Protein AF-A0A395XH27-F1 (afdb_monomer)

Structure (mmCIF, N/CA/C/O backbone):
data_AF-A0A395XH27-F1
#
_entry.id   AF-A0A395XH27-F1
#
loop_
_atom_site.group_PDB
_atom_site.id
_atom_site.type_symbol
_atom_site.label_atom_id
_atom_site.label_alt_id
_atom_site.label_comp_id
_atom_site.label_asym_id
_atom_site.label_entity_id
_atom_site.label_seq_id
_atom_site.pdbx_PDB_ins_code
_atom_site.Cartn_x
_atom_site.Cartn_y
_atom_site.Cartn_z
_atom_site.occupancy
_atom_site.B_iso_or_equiv
_atom_site.auth_seq_id
_atom_site.auth_comp_id
_atom_site.auth_asym_id
_atom_site.auth_atom_id
_atom_site.pdbx_PDB_model_num
ATOM 1 N N . MET A 1 1 ? -2.970 4.011 -25.122 1.00 50.22 1 MET A N 1
ATOM 2 C CA . MET A 1 1 ? -2.461 4.669 -23.904 1.00 50.22 1 MET A CA 1
ATOM 3 C C . MET A 1 1 ? -3.231 4.079 -22.743 1.00 50.22 1 MET A C 1
ATOM 5 O O . MET A 1 1 ? -4.452 4.080 -22.813 1.00 50.22 1 MET A O 1
ATOM 9 N N . VAL A 1 2 ? -2.542 3.487 -21.771 1.00 58.25 2 VAL A N 1
ATOM 10 C CA . VAL A 1 2 ? -3.150 3.131 -20.482 1.00 58.25 2 VAL A CA 1
ATOM 11 C C . VAL A 1 2 ? -3.166 4.425 -19.670 1.00 58.25 2 VAL A C 1
ATOM 13 O O . VAL A 1 2 ? -2.179 5.154 -19.714 1.00 58.25 2 VAL A O 1
ATOM 16 N N . ALA A 1 3 ? -4.300 4.769 -19.065 1.00 72.94 3 ALA A N 1
ATOM 17 C CA . ALA A 1 3 ? -4.373 5.927 -18.180 1.00 72.94 3 ALA A CA 1
ATOM 18 C C . ALA A 1 3 ? -3.624 5.613 -16.880 1.00 72.94 3 ALA A C 1
ATOM 20 O O . ALA A 1 3 ? -3.681 4.474 -16.412 1.00 72.94 3 ALA A O 1
ATOM 21 N N . ASP A 1 4 ? -2.938 6.605 -16.317 1.00 83.75 4 ASP A N 1
ATOM 22 C CA . ASP A 1 4 ? -2.309 6.458 -15.006 1.00 83.75 4 ASP A CA 1
ATOM 23 C C . ASP A 1 4 ? -3.388 6.207 -13.936 1.00 83.75 4 ASP A C 1
ATOM 25 O O . ASP A 1 4 ? -4.461 6.828 -14.000 1.00 83.75 4 ASP A O 1
ATOM 29 N N . PRO A 1 5 ? -3.147 5.293 -12.975 1.00 87.56 5 PRO A N 1
ATOM 30 C CA . PRO A 1 5 ? -4.109 5.020 -11.919 1.00 87.56 5 PRO A CA 1
ATOM 31 C C . PRO A 1 5 ? -4.371 6.292 -11.110 1.00 87.56 5 PRO A C 1
ATOM 33 O O . PRO A 1 5 ? -3.450 7.035 -10.793 1.00 87.56 5 PRO A O 1
ATOM 36 N N . GLN A 1 6 ? -5.632 6.540 -10.773 1.00 92.56 6 GLN A N 1
ATOM 37 C CA . GLN A 1 6 ? -6.010 7.587 -9.827 1.00 92.56 6 GLN A CA 1
ATOM 38 C C . GLN A 1 6 ? -6.038 6.989 -8.427 1.00 92.56 6 GLN A C 1
ATOM 40 O O . GLN A 1 6 ? -6.725 5.986 -8.206 1.00 92.56 6 GLN A O 1
ATOM 45 N N . ILE A 1 7 ? -5.308 7.597 -7.500 1.00 94.75 7 ILE A N 1
ATOM 46 C CA . ILE A 1 7 ? -5.214 7.154 -6.113 1.00 94.75 7 ILE A CA 1
ATOM 47 C C . ILE A 1 7 ? -5.902 8.198 -5.242 1.00 94.75 7 ILE A C 1
ATOM 49 O O . ILE A 1 7 ? -5.787 9.401 -5.447 1.00 94.75 7 ILE A O 1
ATOM 53 N N . THR A 1 8 ? -6.714 7.743 -4.300 1.00 95.62 8 THR A N 1
ATOM 54 C CA . THR A 1 8 ? -7.379 8.621 -3.340 1.00 95.62 8 THR A CA 1
ATOM 55 C C . THR A 1 8 ? -7.384 7.931 -1.995 1.00 95.62 8 THR A C 1
ATOM 57 O O . THR A 1 8 ? -7.711 6.747 -1.904 1.00 95.62 8 THR A O 1
ATOM 60 N N . VAL A 1 9 ? -7.028 8.673 -0.957 1.00 95.94 9 VAL A N 1
ATOM 61 C CA . VAL A 1 9 ? -7.063 8.209 0.423 1.00 95.94 9 VAL A CA 1
ATOM 62 C C . VAL A 1 9 ? -7.968 9.161 1.185 1.00 95.94 9 VAL A C 1
ATOM 64 O O . VAL A 1 9 ? -7.724 10.364 1.219 1.00 95.94 9 VAL A O 1
ATOM 67 N N . GLU A 1 10 ? -9.061 8.634 1.724 1.00 96.56 10 GLU A N 1
ATOM 68 C CA . GLU A 1 10 ? -10.080 9.434 2.400 1.00 96.56 10 GLU A CA 1
ATOM 69 C C . GLU A 1 10 ? -10.218 8.985 3.849 1.00 96.56 10 GLU A C 1
ATOM 71 O O . GLU A 1 10 ? -10.317 7.792 4.141 1.00 96.56 10 GLU A O 1
ATOM 76 N N . HIS A 1 11 ? -10.277 9.947 4.763 1.00 95.31 11 HIS A N 1
ATOM 77 C CA . HIS A 1 11 ? -10.663 9.686 6.140 1.00 95.31 11 HIS A CA 1
ATOM 78 C C . HIS A 1 11 ? -12.143 9.264 6.215 1.00 95.31 11 HIS A C 1
ATOM 80 O O . HIS A 1 11 ? -13.008 9.831 5.545 1.00 95.31 11 HIS A O 1
ATOM 86 N N . THR A 1 12 ? -12.438 8.268 7.047 1.00 93.31 12 THR A N 1
ATOM 87 C CA . THR A 1 12 ? -13.786 7.749 7.318 1.00 93.31 12 THR A CA 1
ATOM 88 C C . THR A 1 12 ? -14.014 7.639 8.824 1.00 93.31 12 THR A C 1
ATOM 90 O O . THR A 1 12 ? -13.058 7.655 9.587 1.00 93.31 12 THR A O 1
ATOM 93 N N . GLU A 1 13 ? -15.266 7.481 9.262 1.00 89.44 13 GLU A N 1
ATOM 94 C CA . GLU A 1 13 ? -15.614 7.381 10.693 1.00 89.44 13 GLU A CA 1
ATOM 95 C C . GLU A 1 13 ? -14.864 6.255 11.433 1.00 89.44 13 GLU A C 1
ATOM 97 O O . GLU A 1 13 ? -14.490 6.423 12.591 1.00 89.44 13 GLU A O 1
ATOM 102 N N . ASP A 1 14 ? -14.591 5.140 10.748 1.00 87.94 14 ASP A N 1
ATOM 103 C CA . ASP A 1 14 ? -13.988 3.935 11.334 1.00 87.94 14 ASP A CA 1
ATOM 104 C C . ASP A 1 14 ? -12.525 3.695 10.895 1.00 87.94 14 ASP A C 1
ATOM 106 O O . ASP A 1 14 ? -11.933 2.655 11.214 1.00 87.94 14 ASP A O 1
ATOM 110 N N . GLY A 1 15 ? -11.924 4.619 10.138 1.00 94.38 15 GLY A N 1
ATOM 111 C CA . GLY A 1 15 ? -10.587 4.431 9.572 1.00 94.38 15 GLY A CA 1
ATOM 112 C C . GLY A 1 15 ? -10.349 5.208 8.283 1.00 94.38 15 GLY A C 1
ATOM 113 O O . GLY A 1 15 ? -10.673 6.387 8.180 1.00 94.38 15 GLY A O 1
ATOM 114 N N . VAL A 1 16 ? -9.798 4.541 7.272 1.00 96.50 16 VAL A N 1
ATOM 115 C CA . VAL A 1 16 ? -9.371 5.153 6.009 1.00 96.50 16 VAL A CA 1
ATOM 116 C C . VAL A 1 16 ? -9.878 4.343 4.818 1.00 96.50 16 VAL A C 1
ATOM 118 O O . VAL A 1 16 ? -9.808 3.116 4.812 1.00 96.50 16 VAL A O 1
ATOM 121 N N . LEU A 1 17 ? -10.348 5.018 3.773 1.00 96.19 17 LEU A N 1
ATOM 122 C CA . LEU A 1 17 ? -10.713 4.409 2.500 1.00 96.19 17 LEU A CA 1
ATOM 123 C C . LEU A 1 17 ? -9.622 4.673 1.461 1.00 96.19 17 LEU A C 1
ATOM 125 O O . LEU A 1 17 ? -9.497 5.787 0.959 1.00 96.19 17 LEU A O 1
ATOM 129 N N . LEU A 1 18 ? -8.870 3.634 1.095 1.00 95.12 18 LEU A N 1
ATOM 130 C CA . LEU A 1 18 ? -7.968 3.684 -0.057 1.00 95.12 18 LEU A CA 1
ATOM 131 C C . LEU A 1 18 ? -8.747 3.311 -1.318 1.00 95.12 18 LEU A C 1
ATOM 133 O O . LEU A 1 18 ? -9.288 2.210 -1.418 1.00 95.12 18 LEU A O 1
ATOM 137 N N . THR A 1 19 ? -8.776 4.205 -2.296 1.00 94.69 19 THR A N 1
ATOM 138 C CA . THR A 1 19 ? -9.366 3.968 -3.610 1.00 94.69 19 THR A CA 1
ATOM 139 C C . THR A 1 19 ? -8.295 4.055 -4.691 1.00 94.69 19 THR A C 1
ATOM 141 O O . THR A 1 19 ? -7.575 5.042 -4.775 1.00 94.69 19 THR A O 1
ATOM 144 N N . ILE A 1 20 ? -8.226 3.034 -5.545 1.00 91.31 20 ILE A N 1
ATOM 145 C CA . ILE A 1 20 ? -7.363 2.990 -6.729 1.00 91.31 20 ILE A CA 1
ATOM 146 C C . ILE A 1 20 ? -8.272 2.794 -7.942 1.00 91.31 20 ILE A C 1
ATOM 148 O O . ILE A 1 20 ? -9.055 1.843 -7.987 1.00 91.31 20 ILE A O 1
ATOM 152 N N . THR A 1 21 ? -8.198 3.703 -8.912 1.00 90.12 21 THR A N 1
ATOM 153 C CA . THR A 1 21 ? -9.011 3.660 -10.133 1.00 90.12 21 THR A CA 1
ATOM 154 C C . THR A 1 21 ? -8.115 3.601 -11.361 1.00 90.12 21 THR A C 1
ATOM 156 O O . THR A 1 21 ? -7.454 4.582 -11.687 1.00 90.12 21 THR A O 1
ATOM 159 N N . ASP A 1 22 ? -8.119 2.465 -12.055 1.00 84.69 22 ASP A N 1
ATOM 160 C CA . ASP A 1 22 ? -7.430 2.266 -13.333 1.00 84.69 22 ASP A CA 1
ATOM 161 C C . ASP A 1 22 ? -8.434 1.892 -14.451 1.00 84.69 22 ASP A C 1
ATOM 163 O O . A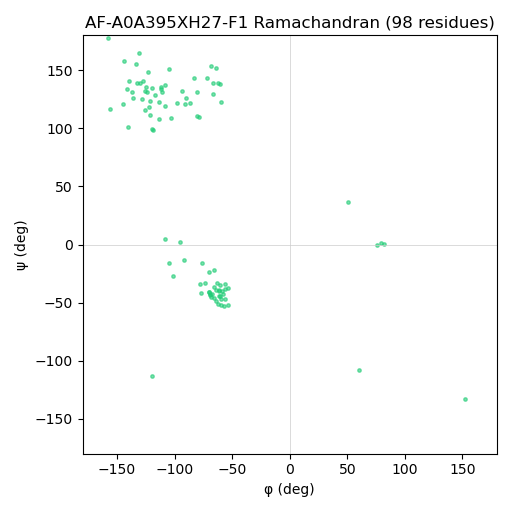SP A 1 22 ? -9.294 2.695 -14.815 1.00 84.69 22 ASP A O 1
ATOM 167 N N . ALA A 1 23 ? -8.375 0.669 -14.986 1.00 83.19 23 ALA A N 1
ATOM 168 C CA . ALA A 1 23 ? -9.445 0.036 -15.745 1.00 83.19 23 ALA A CA 1
ATOM 169 C C . ALA A 1 23 ? -10.652 -0.353 -14.865 1.00 83.19 23 ALA A C 1
ATOM 171 O O . ALA A 1 23 ? -11.765 -0.481 -15.380 1.00 83.19 23 ALA A O 1
ATOM 172 N N . ALA A 1 24 ? -10.450 -0.546 -13.559 1.00 86.19 24 ALA A N 1
ATOM 173 C CA . ALA A 1 24 ? -11.496 -0.805 -12.581 1.00 86.19 24 ALA A CA 1
ATOM 174 C C . ALA A 1 24 ? -11.306 0.067 -11.332 1.00 86.19 24 ALA A C 1
ATOM 176 O O . ALA A 1 24 ? -10.205 0.505 -11.011 1.00 86.19 24 ALA A O 1
ATOM 177 N N . LYS A 1 25 ? -12.404 0.313 -10.611 1.00 90.94 25 LYS A N 1
ATOM 178 C CA . LYS A 1 25 ? -12.360 0.963 -9.300 1.00 90.94 25 LYS A CA 1
ATOM 179 C C . LYS A 1 25 ? -12.241 -0.103 -8.217 1.00 90.94 25 LYS A C 1
ATOM 181 O O . LYS A 1 25 ? -13.136 -0.937 -8.076 1.00 90.94 25 LYS A O 1
ATOM 186 N N . LEU A 1 26 ? -11.175 -0.029 -7.432 1.00 89.94 26 LEU A N 1
ATOM 187 C CA . LEU A 1 26 ? -11.001 -0.784 -6.200 1.00 89.94 26 LEU A CA 1
ATOM 188 C C . LEU A 1 26 ? -11.064 0.177 -5.014 1.00 89.94 26 LEU A C 1
ATOM 190 O O . LEU A 1 26 ? -10.366 1.184 -5.010 1.00 89.94 26 LEU A O 1
ATOM 194 N N . SER A 1 27 ? -11.858 -0.160 -4.000 1.00 92.88 27 SER A N 1
ATOM 195 C CA . SER A 1 27 ? -11.938 0.595 -2.748 1.00 92.88 27 SER A CA 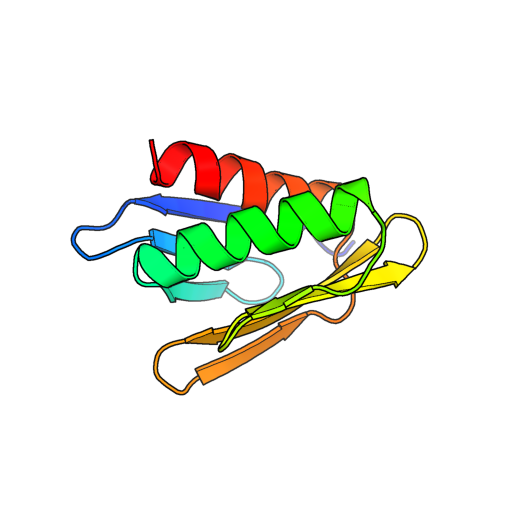1
ATOM 196 C C . SER A 1 27 ? -11.743 -0.353 -1.563 1.00 92.88 27 SER A C 1
ATOM 198 O O . SER A 1 27 ? -12.446 -1.358 -1.449 1.00 92.88 27 SER A O 1
ATOM 200 N N . LEU A 1 28 ? -10.774 -0.042 -0.705 1.00 93.19 28 LEU A N 1
ATOM 201 C CA . LEU A 1 28 ? -10.327 -0.847 0.429 1.00 93.19 28 LEU A CA 1
ATOM 202 C C . LEU A 1 28 ? -10.523 -0.049 1.732 1.00 93.19 28 LEU A C 1
ATOM 204 O O . LEU A 1 28 ? -9.706 0.823 2.034 1.00 93.19 28 LEU A O 1
ATOM 208 N N . PRO A 1 29 ? -11.602 -0.308 2.496 1.00 94.38 29 PRO A N 1
ATOM 209 C CA . PRO A 1 29 ? -11.831 0.338 3.786 1.00 94.38 29 PRO A CA 1
ATOM 210 C C . PRO A 1 29 ? -10.967 -0.316 4.869 1.00 94.38 29 PRO A C 1
ATOM 212 O O . PRO A 1 29 ? -11.210 -1.459 5.254 1.00 94.38 29 PRO A O 1
ATOM 215 N N . MET A 1 30 ? -9.962 0.399 5.358 1.00 94.75 30 MET A N 1
ATOM 216 C CA . MET A 1 30 ? -8.976 -0.080 6.323 1.00 94.75 30 MET A CA 1
ATOM 217 C C . MET A 1 30 ? -9.193 0.571 7.696 1.00 94.75 30 MET A C 1
ATOM 219 O O . MET A 1 30 ? -9.384 1.783 7.764 1.00 94.75 30 MET A O 1
ATOM 223 N N . PRO A 1 31 ? -9.108 -0.183 8.805 1.00 94.81 31 PRO A N 1
ATOM 224 C CA . PRO A 1 31 ? -9.107 0.410 10.140 1.00 94.81 31 PRO A CA 1
ATOM 225 C C . PRO A 1 31 ? -7.815 1.213 10.389 1.00 94.81 31 PRO A C 1
ATOM 227 O O . PRO A 1 31 ? -6.768 0.904 9.815 1.00 94.81 31 PRO A O 1
ATOM 230 N N . TYR A 1 32 ? -7.852 2.216 11.276 1.00 95.25 32 TYR A N 1
ATOM 231 C CA . TYR A 1 32 ? -6.707 3.117 11.520 1.00 95.25 32 TYR A CA 1
ATOM 232 C C . TYR A 1 32 ? -5.397 2.406 11.862 1.00 95.25 32 TYR A C 1
ATOM 234 O O . TYR A 1 32 ? -4.329 2.841 11.439 1.00 95.25 32 TYR A O 1
ATOM 242 N N . ASN A 1 33 ? -5.459 1.317 12.630 1.00 94.94 33 ASN A N 1
ATOM 243 C CA . ASN A 1 33 ? -4.273 0.548 13.005 1.00 94.94 33 ASN A CA 1
ATOM 244 C C . ASN A 1 33 ? -3.596 -0.088 11.780 1.00 94.94 33 ASN A C 1
ATOM 246 O O . ASN A 1 33 ? -2.369 -0.111 11.687 1.00 94.94 33 ASN A O 1
ATOM 250 N N . MET A 1 34 ? -4.392 -0.580 10.828 1.00 96.06 34 MET A N 1
ATOM 251 C CA . MET A 1 34 ? -3.895 -1.093 9.557 1.00 96.06 34 MET A CA 1
ATOM 252 C C . MET A 1 34 ? -3.350 0.035 8.683 1.00 96.06 34 MET A C 1
ATOM 254 O O . MET A 1 34 ? -2.291 -0.145 8.094 1.00 96.06 34 MET A O 1
ATOM 258 N N . ALA A 1 35 ? -4.032 1.181 8.619 1.00 96.56 35 ALA A N 1
ATOM 259 C CA . ALA A 1 35 ? -3.567 2.341 7.859 1.00 96.56 35 ALA A CA 1
ATOM 260 C C . ALA A 1 35 ? -2.204 2.855 8.365 1.00 96.56 35 ALA A C 1
ATOM 262 O O . ALA A 1 35 ? -1.300 3.052 7.558 1.00 96.56 35 ALA A O 1
ATOM 263 N N . HIS A 1 36 ? -2.010 2.953 9.686 1.00 97.00 36 HIS A N 1
ATOM 264 C CA . HIS A 1 36 ? -0.706 3.267 10.289 1.00 97.00 36 HIS A CA 1
ATOM 265 C C . HIS A 1 36 ? 0.360 2.228 9.927 1.00 97.00 36 HIS A C 1
ATOM 267 O O . HIS A 1 36 ? 1.453 2.580 9.495 1.00 97.00 36 HIS A O 1
ATOM 273 N N . THR A 1 37 ? 0.028 0.938 10.053 1.00 97.75 37 THR A N 1
ATOM 274 C CA . THR A 1 37 ? 0.962 -0.151 9.720 1.00 97.75 37 THR A CA 1
ATOM 275 C C . THR A 1 37 ? 1.364 -0.103 8.244 1.00 97.75 37 THR A C 1
ATOM 277 O O . THR A 1 37 ? 2.518 -0.353 7.904 1.00 97.75 37 THR A O 1
ATOM 280 N N . LEU A 1 38 ? 0.418 0.218 7.357 1.00 97.69 38 LEU A N 1
ATOM 281 C CA . LEU A 1 38 ? 0.674 0.386 5.933 1.00 97.69 38 LEU A CA 1
ATOM 282 C C . LEU A 1 38 ? 1.616 1.560 5.668 1.00 97.69 38 LEU A C 1
ATOM 284 O O . LEU A 1 38 ? 2.603 1.375 4.957 1.00 97.69 38 LEU A O 1
ATOM 288 N N . LEU A 1 39 ? 1.344 2.724 6.259 1.00 98.00 39 LEU A N 1
ATOM 289 C CA . LEU A 1 39 ? 2.190 3.905 6.121 1.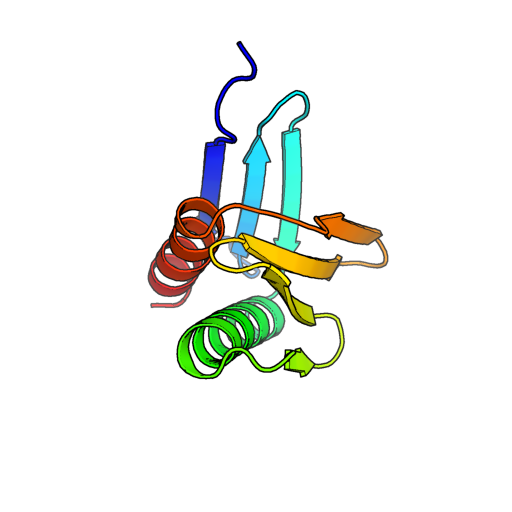00 98.00 39 LEU A CA 1
ATOM 290 C C . LEU A 1 39 ? 3.627 3.608 6.569 1.00 98.00 39 LEU A C 1
ATOM 292 O O . LEU A 1 39 ? 4.554 3.758 5.778 1.00 98.00 39 LEU A O 1
ATOM 296 N N . GLU A 1 40 ? 3.814 3.080 7.782 1.00 98.00 40 GLU A N 1
ATOM 297 C CA . GLU A 1 40 ? 5.138 2.733 8.319 1.00 98.00 40 GLU A CA 1
ATOM 298 C C . GLU A 1 40 ? 5.886 1.717 7.436 1.00 98.00 40 GLU A C 1
ATOM 300 O O . GLU A 1 40 ? 7.100 1.830 7.219 1.00 98.00 40 GLU A O 1
ATOM 305 N N . ALA A 1 41 ? 5.167 0.722 6.904 1.00 98.31 41 ALA A N 1
ATOM 306 C CA . ALA A 1 41 ? 5.729 -0.298 6.025 1.00 98.31 41 ALA A CA 1
ATOM 307 C C . ALA A 1 41 ? 6.173 0.281 4.674 1.00 98.31 41 ALA A C 1
ATOM 309 O O . ALA A 1 41 ? 7.260 -0.064 4.198 1.00 98.31 41 ALA A O 1
ATOM 310 N N . ILE A 1 42 ? 5.375 1.167 4.067 1.00 97.81 42 ILE A N 1
ATOM 311 C CA . ILE A 1 42 ? 5.752 1.885 2.842 1.00 97.81 42 ILE A CA 1
ATOM 312 C C . ILE A 1 42 ? 7.009 2.711 3.099 1.00 97.81 42 ILE A C 1
ATOM 314 O O . ILE A 1 42 ? 8.014 2.534 2.407 1.00 97.81 42 ILE A O 1
ATOM 318 N N . ASP A 1 43 ? 6.986 3.527 4.147 1.00 97.56 43 ASP A N 1
ATOM 319 C CA . ASP A 1 43 ? 8.069 4.434 4.502 1.00 97.56 43 ASP A CA 1
ATOM 320 C C . ASP A 1 43 ? 9.399 3.704 4.695 1.00 97.56 43 ASP A C 1
ATOM 322 O O . ASP A 1 43 ? 10.449 4.082 4.162 1.00 97.56 43 ASP A O 1
ATOM 326 N N . THR A 1 44 ? 9.352 2.602 5.440 1.00 98.00 44 THR A N 1
ATOM 327 C CA . THR A 1 44 ? 10.532 1.792 5.737 1.00 98.00 44 THR A CA 1
ATOM 328 C C . THR A 1 44 ? 11.022 1.076 4.482 1.00 98.00 44 THR A C 1
ATOM 330 O O . THR A 1 44 ? 12.227 1.082 4.206 1.00 98.00 44 THR A O 1
ATOM 333 N N . CYS A 1 45 ? 10.114 0.506 3.680 1.00 97.88 45 CYS A N 1
ATOM 334 C CA . CYS A 1 45 ? 10.459 -0.160 2.426 1.00 97.88 45 CYS A CA 1
ATOM 335 C C . CYS A 1 45 ? 11.105 0.808 1.428 1.00 97.88 45 CYS A C 1
ATOM 337 O O . CYS A 1 45 ? 12.060 0.438 0.745 1.00 97.88 45 CYS A O 1
ATOM 339 N N . MET A 1 46 ? 10.620 2.044 1.333 1.00 95.75 46 MET A N 1
ATOM 340 C CA . MET A 1 46 ? 11.176 3.052 0.430 1.00 95.75 46 MET A CA 1
ATOM 341 C C . MET A 1 46 ? 12.561 3.527 0.874 1.00 95.75 46 MET A C 1
ATOM 343 O O . MET A 1 46 ? 13.464 3.654 0.045 1.00 95.75 46 MET A O 1
ATOM 347 N N . LYS A 1 47 ? 12.761 3.732 2.183 1.00 96.12 47 LYS A N 1
ATOM 348 C CA . LYS A 1 47 ? 14.041 4.188 2.753 1.00 96.12 47 LYS A CA 1
ATOM 349 C C . LYS A 1 47 ? 15.132 3.117 2.680 1.00 96.12 47 LYS A C 1
ATOM 351 O O . LYS A 1 47 ? 16.285 3.430 2.391 1.00 96.12 47 LYS A O 1
ATOM 356 N N . THR A 1 48 ? 14.783 1.861 2.950 1.00 96.31 48 THR A N 1
ATOM 357 C CA . THR A 1 48 ? 15.757 0.760 3.095 1.00 96.31 48 THR A CA 1
ATOM 358 C C . THR A 1 48 ? 15.851 -0.135 1.859 1.00 96.31 48 THR A C 1
ATOM 360 O O . THR A 1 48 ? 16.889 -0.742 1.601 1.00 96.31 48 THR A O 1
ATOM 363 N N . GLY A 1 49 ? 14.777 -0.224 1.073 1.00 95.25 49 GLY A N 1
ATOM 364 C CA . GLY A 1 49 ? 14.608 -1.221 0.018 1.00 95.25 49 GLY A CA 1
A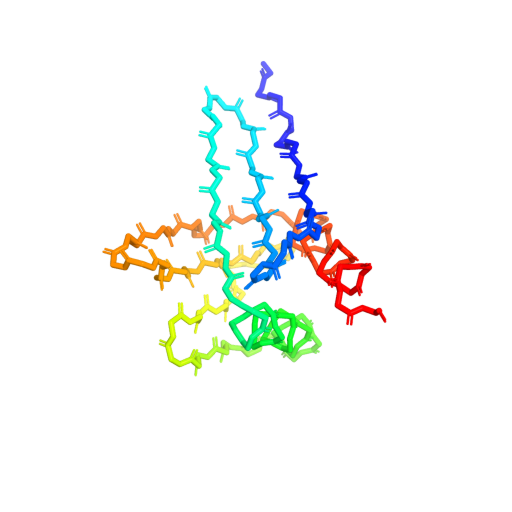TOM 365 C C . GLY A 1 49 ? 14.260 -2.625 0.527 1.00 95.25 49 GLY A C 1
ATOM 366 O O . GLY A 1 49 ? 14.095 -3.525 -0.299 1.00 95.25 49 GLY A O 1
ATOM 367 N N . GLU A 1 50 ? 14.157 -2.830 1.842 1.00 96.88 50 GLU A N 1
ATOM 368 C CA . GLU A 1 50 ? 13.834 -4.121 2.448 1.00 96.88 50 GLU A CA 1
ATOM 369 C C . GLU A 1 50 ? 12.323 -4.370 2.462 1.00 96.88 50 GLU A C 1
ATOM 371 O O . GLU A 1 50 ? 11.531 -3.456 2.695 1.00 96.88 50 GLU A O 1
ATOM 376 N N . ARG A 1 51 ? 11.918 -5.628 2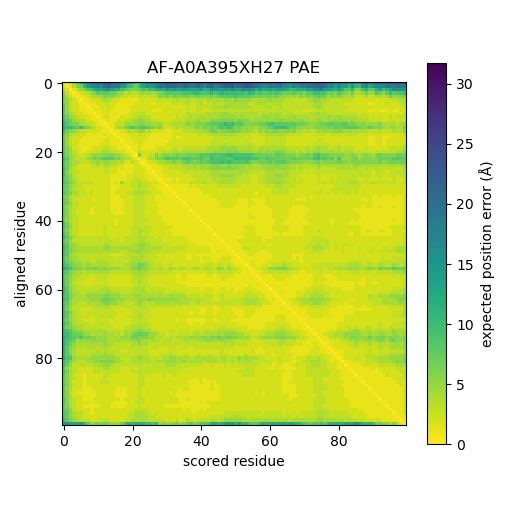.252 1.00 98.00 51 ARG A N 1
ATOM 377 C CA . ARG A 1 51 ? 10.513 -6.044 2.337 1.00 98.00 51 ARG A CA 1
ATOM 378 C C . ARG A 1 51 ? 10.005 -5.920 3.772 1.00 98.00 51 ARG A C 1
ATOM 380 O O . ARG A 1 51 ? 10.619 -6.463 4.685 1.00 98.00 51 ARG A O 1
ATOM 387 N N . GLN A 1 52 ? 8.862 -5.270 3.933 1.00 98.38 52 GLN A N 1
ATOM 388 C CA . GLN A 1 52 ? 8.179 -5.079 5.206 1.00 98.38 52 GLN A CA 1
ATOM 389 C C . GLN A 1 52 ? 6.922 -5.939 5.232 1.00 98.38 52 GLN A C 1
ATOM 391 O O . GLN A 1 52 ? 6.033 -5.752 4.409 1.00 98.38 52 GLN A O 1
ATOM 396 N N . THR A 1 53 ? 6.831 -6.870 6.178 1.00 97.69 53 THR A N 1
ATOM 397 C CA . THR A 1 53 ? 5.657 -7.735 6.345 1.00 97.69 53 THR A CA 1
ATOM 398 C C . THR A 1 53 ? 5.154 -7.621 7.778 1.00 97.69 53 THR A C 1
ATOM 400 O O . THR A 1 53 ? 5.846 -8.017 8.716 1.00 97.69 53 THR A O 1
ATOM 403 N N . ALA A 1 54 ? 3.942 -7.098 7.949 1.00 95.69 54 ALA A N 1
ATOM 404 C CA . ALA A 1 54 ? 3.325 -6.861 9.246 1.00 95.69 54 ALA A CA 1
ATOM 405 C C . ALA A 1 54 ? 1.831 -7.217 9.20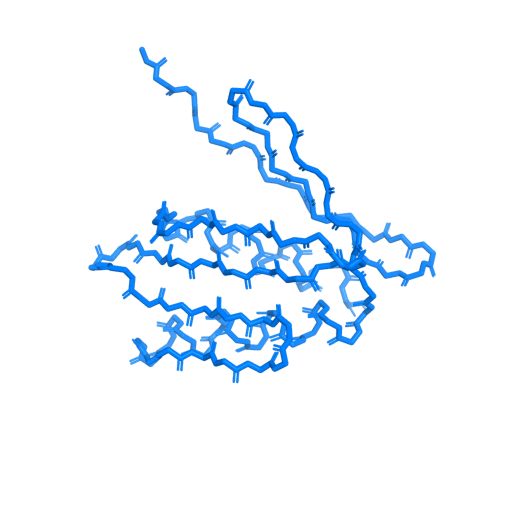3 1.00 95.69 54 ALA A C 1
ATOM 407 O O . ALA A 1 54 ? 0.989 -6.464 8.716 1.00 95.69 54 ALA A O 1
ATOM 408 N N . GLY A 1 55 ? 1.491 -8.397 9.730 1.00 93.19 55 GLY A N 1
ATOM 409 C CA . GLY A 1 55 ? 0.109 -8.871 9.802 1.00 93.19 55 GLY A CA 1
ATOM 410 C C . GLY A 1 55 ? -0.539 -9.005 8.422 1.00 93.19 55 GLY A C 1
ATOM 411 O O . GLY A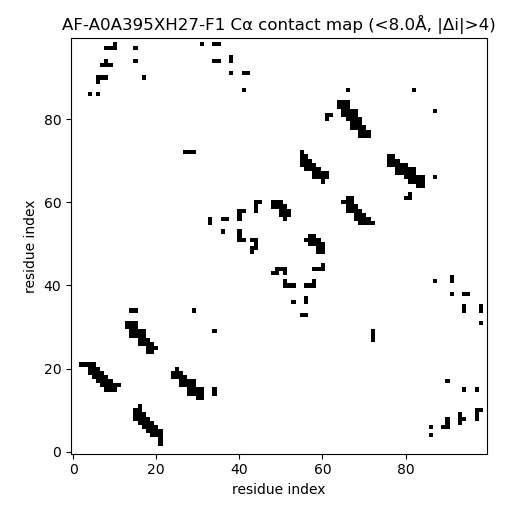 1 55 ? -0.236 -9.933 7.679 1.00 93.19 55 GLY A O 1
ATOM 412 N N . GLN A 1 56 ? -1.461 -8.095 8.113 1.00 95.44 56 GLN A N 1
ATOM 413 C CA . GLN A 1 56 ? -2.230 -8.057 6.864 1.00 95.44 56 GLN A CA 1
ATOM 414 C C . GLN A 1 56 ? -1.620 -7.134 5.796 1.00 95.44 56 GLN A C 1
ATOM 416 O O . GLN A 1 56 ? -2.211 -6.975 4.7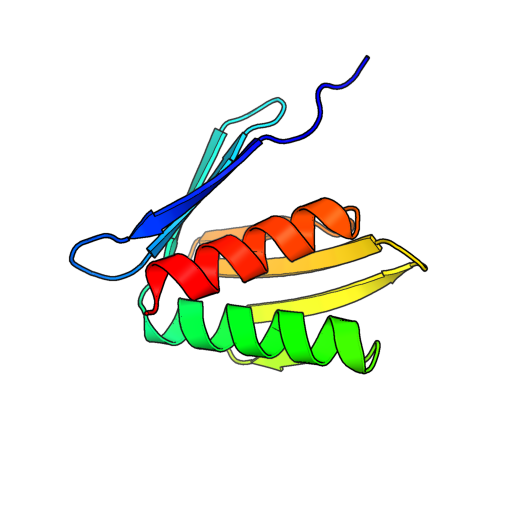28 1.00 95.44 56 GLN A O 1
ATOM 421 N N . VAL A 1 57 ? -0.474 -6.520 6.096 1.00 97.50 57 VAL A N 1
ATOM 422 C CA . VAL A 1 57 ? 0.273 -5.620 5.217 1.00 97.50 57 VAL A CA 1
ATOM 423 C C . VAL A 1 57 ? 1.576 -6.293 4.808 1.00 97.50 57 VAL A C 1
ATOM 425 O O . VAL A 1 57 ? 2.304 -6.827 5.647 1.00 97.50 57 VAL A O 1
ATOM 428 N N . ASP A 1 58 ? 1.892 -6.234 3.521 1.00 98.25 58 ASP A N 1
ATOM 429 C CA . ASP A 1 58 ? 3.178 -6.665 2.991 1.00 98.25 58 ASP A CA 1
ATOM 430 C C . ASP A 1 58 ? 3.602 -5.758 1.827 1.00 98.25 58 ASP A C 1
ATOM 432 O O . ASP A 1 58 ? 2.884 -5.625 0.837 1.00 98.25 58 ASP A O 1
ATOM 436 N N . VAL A 1 59 ? 4.756 -5.108 1.968 1.00 98.19 59 VAL A N 1
ATOM 437 C CA . VAL A 1 59 ? 5.301 -4.114 1.033 1.00 98.19 59 VAL A CA 1
ATOM 438 C C . VAL A 1 59 ? 6.708 -4.532 0.637 1.00 98.19 59 VAL A C 1
ATOM 440 O O . VAL A 1 59 ? 7.525 -4.870 1.491 1.00 98.19 59 VAL A O 1
ATOM 443 N N . TRP A 1 60 ? 7.026 -4.517 -0.655 1.00 98.38 60 TRP A N 1
ATOM 444 C CA . TRP A 1 60 ? 8.355 -4.904 -1.132 1.00 98.38 60 TRP A CA 1
ATOM 445 C C . TRP A 1 60 ? 8.818 -4.072 -2.316 1.00 98.38 60 TRP A C 1
ATOM 447 O O . TRP A 1 60 ? 8.029 -3.544 -3.092 1.00 98.38 60 TRP A O 1
ATOM 457 N N . ARG A 1 61 ? 10.132 -4.026 -2.528 1.00 97.69 61 ARG A N 1
ATOM 458 C CA . ARG A 1 61 ? 10.705 -3.481 -3.756 1.00 97.69 61 ARG A CA 1
ATOM 459 C C . ARG A 1 61 ? 10.636 -4.524 -4.871 1.00 97.69 61 ARG A C 1
ATOM 461 O O . ARG A 1 61 ? 11.347 -5.525 -4.830 1.00 97.69 61 ARG A O 1
ATOM 468 N N . ALA A 1 62 ? 9.797 -4.293 -5.877 1.00 96.12 62 ALA A N 1
ATOM 469 C CA . ALA A 1 62 ? 9.657 -5.196 -7.020 1.00 96.12 62 ALA A CA 1
ATOM 470 C C . ALA A 1 62 ? 10.828 -5.049 -8.006 1.00 96.12 62 ALA A C 1
ATOM 472 O O . ALA A 1 62 ? 11.360 -6.033 -8.517 1.00 96.12 62 ALA A O 1
ATOM 473 N N . ARG A 1 63 ? 11.246 -3.804 -8.257 1.00 94.94 63 ARG A N 1
ATOM 474 C CA . ARG A 1 63 ? 12.440 -3.433 -9.032 1.00 94.94 63 ARG A CA 1
ATOM 475 C C . ARG A 1 63 ? 12.880 -2.018 -8.655 1.00 94.94 63 ARG A C 1
ATOM 477 O O . ARG A 1 63 ? 12.252 -1.346 -7.841 1.00 94.94 63 ARG A O 1
ATOM 484 N N . HIS A 1 64 ? 13.973 -1.530 -9.234 1.00 93.12 64 HIS A N 1
ATOM 485 C CA . HIS A 1 64 ? 14.341 -0.125 -9.060 1.00 93.12 64 HIS A CA 1
ATOM 486 C C . HIS A 1 64 ? 13.219 0.787 -9.593 1.00 93.12 64 HIS A C 1
ATOM 488 O O . HIS A 1 64 ? 12.835 0.645 -10.749 1.00 93.12 64 HIS A O 1
ATOM 494 N N . GLY A 1 65 ? 12.688 1.674 -8.744 1.00 94.06 65 GLY A N 1
ATOM 495 C CA . GLY A 1 65 ? 11.597 2.592 -9.093 1.00 94.06 65 GLY A CA 1
ATOM 496 C C . GLY A 1 65 ? 10.184 2.002 -9.035 1.00 94.06 65 GLY A C 1
ATOM 497 O O . GLY A 1 65 ? 9.240 2.732 -9.303 1.00 94.06 65 GLY A O 1
ATOM 498 N N . ALA A 1 66 ? 10.010 0.725 -8.668 1.00 96.00 66 ALA A N 1
ATOM 499 C CA . ALA A 1 66 ? 8.677 0.143 -8.513 1.00 96.00 66 ALA A CA 1
ATOM 500 C C . ALA A 1 66 ? 8.572 -0.784 -7.297 1.00 96.00 66 ALA A C 1
ATOM 502 O O . ALA A 1 66 ? 9.468 -1.586 -7.009 1.00 96.00 66 ALA A O 1
ATOM 503 N N . TYR A 1 67 ? 7.433 -0.700 -6.626 1.00 97.12 67 TYR A N 1
ATOM 504 C CA . TYR A 1 67 ? 7.137 -1.359 -5.363 1.00 97.12 67 TYR A CA 1
ATOM 505 C C . TYR A 1 67 ? 5.897 -2.235 -5.503 1.00 97.12 67 TYR A C 1
ATOM 507 O O . TYR A 1 67 ? 5.014 -1.952 -6.304 1.00 97.12 67 TYR A O 1
ATOM 515 N N . GLY A 1 68 ? 5.850 -3.332 -4.764 1.00 96.62 68 GLY A N 1
ATOM 516 C CA . GLY A 1 68 ? 4.668 -4.164 -4.641 1.00 96.62 68 GLY A CA 1
ATOM 517 C C . GLY A 1 68 ? 4.002 -3.960 -3.289 1.00 96.62 68 GLY A C 1
ATOM 518 O O . GLY A 1 68 ? 4.667 -3.646 -2.300 1.00 96.62 68 GLY A O 1
ATOM 519 N N . LEU A 1 6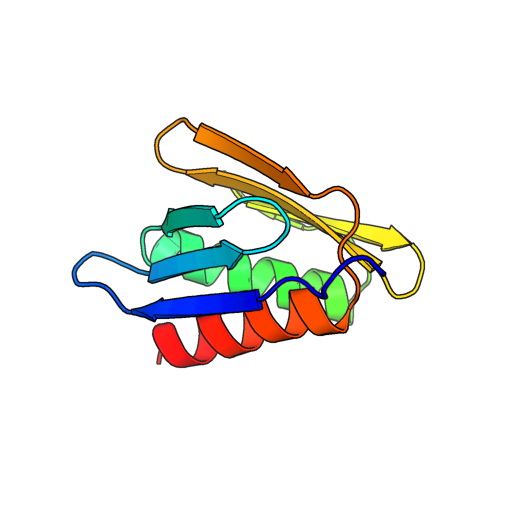9 ? 2.688 -4.147 -3.274 1.00 96.00 69 LEU A N 1
ATOM 520 C CA . LEU A 1 69 ? 1.837 -4.013 -2.103 1.00 96.00 69 LEU A CA 1
ATOM 521 C C . LEU A 1 69 ? 0.832 -5.165 -2.078 1.00 96.00 69 LEU A C 1
ATOM 523 O O . LEU A 1 69 ? 0.159 -5.450 -3.073 1.00 96.00 69 LEU A O 1
ATOM 527 N N . HIS A 1 70 ? 0.722 -5.819 -0.930 1.00 96.56 70 HIS A N 1
ATOM 528 C CA . HIS A 1 70 ? -0.311 -6.792 -0.624 1.00 96.56 70 HIS A CA 1
ATOM 529 C C . HIS A 1 70 ? -1.047 -6.379 0.648 1.00 96.56 70 HIS A C 1
ATOM 531 O O . HIS A 1 70 ? -0.428 -6.065 1.666 1.00 96.56 70 HIS A O 1
ATOM 537 N N . LEU A 1 71 ? -2.376 -6.399 0.570 1.00 95.81 71 LEU A N 1
ATOM 538 C CA . LEU A 1 71 ? -3.280 -6.044 1.656 1.00 95.81 71 LEU A CA 1
ATOM 539 C C . LEU A 1 71 ? -4.335 -7.130 1.831 1.00 95.81 71 LEU A C 1
ATOM 541 O O . LEU A 1 71 ? -4.899 -7.623 0.852 1.00 95.81 71 LEU A O 1
ATOM 545 N N . VAL A 1 72 ? -4.651 -7.461 3.081 1.00 94.94 72 VAL A N 1
ATOM 546 C CA . VAL A 1 72 ? -5.781 -8.334 3.427 1.00 94.94 72 VAL A CA 1
ATOM 547 C C . VAL A 1 72 ? -6.765 -7.573 4.297 1.00 94.94 72 VAL A C 1
ATOM 549 O O . VAL A 1 72 ? -6.592 -7.495 5.505 1.00 94.94 72 VAL A O 1
ATOM 552 N N . VAL A 1 73 ? -7.829 -7.047 3.704 1.00 91.81 73 VAL A N 1
ATOM 553 C CA . VAL A 1 73 ? -8.795 -6.173 4.378 1.00 91.81 73 VAL A CA 1
ATOM 554 C C . VAL A 1 73 ? -10.138 -6.887 4.475 1.00 91.81 73 VAL A C 1
ATOM 556 O O . VAL A 1 73 ? -10.683 -7.309 3.460 1.00 91.81 73 VAL A O 1
ATOM 559 N N . ASN A 1 74 ? -10.685 -7.063 5.683 1.00 88.50 74 ASN A N 1
ATOM 560 C CA . ASN A 1 74 ? -11.982 -7.731 5.901 1.00 88.50 74 ASN A CA 1
ATOM 561 C C . ASN A 1 74 ? -12.113 -9.109 5.210 1.00 88.50 74 ASN A C 1
ATOM 563 O O . ASN A 1 74 ? -13.171 -9.472 4.701 1.00 88.50 74 ASN A O 1
ATOM 567 N N . GLY A 1 75 ? -11.020 -9.880 5.166 1.00 86.88 75 GLY A N 1
ATOM 568 C CA . GLY A 1 75 ? -10.972 -11.191 4.505 1.00 86.88 75 GLY A CA 1
ATOM 569 C C . GLY A 1 75 ? -10.825 -11.141 2.978 1.00 86.88 75 GLY A C 1
ATOM 570 O O . GLY A 1 75 ? -10.764 -12.193 2.346 1.00 86.88 75 GLY A O 1
ATOM 571 N N . VAL A 1 76 ? -10.731 -9.949 2.385 1.00 87.69 76 VAL A N 1
ATOM 572 C CA . VAL A 1 76 ? -10.451 -9.742 0.961 1.00 87.69 76 VAL A CA 1
ATOM 573 C C . VAL A 1 76 ? -8.966 -9.456 0.781 1.00 87.69 76 VAL A C 1
ATOM 575 O O . VAL A 1 76 ? -8.435 -8.497 1.336 1.00 87.69 76 VAL A O 1
ATOM 578 N N . SER A 1 77 ? -8.294 -10.286 -0.011 1.00 91.50 77 SER A N 1
ATOM 579 C CA . SER A 1 77 ? -6.893 -10.085 -0.374 1.00 91.50 77 SER A CA 1
ATOM 580 C C . SER A 1 77 ? -6.778 -9.329 -1.691 1.00 91.50 77 SER A C 1
ATOM 582 O O . SER A 1 77 ? -7.380 -9.717 -2.692 1.00 91.50 77 SER A O 1
ATOM 584 N N . TRP A 1 78 ? -5.936 -8.303 -1.713 1.00 91.88 78 TRP A N 1
ATOM 585 C CA . TRP A 1 78 ? -5.547 -7.592 -2.921 1.00 91.88 78 TRP A CA 1
ATOM 586 C C . TRP A 1 78 ? -4.025 -7.529 -3.029 1.00 91.88 78 TRP A C 1
ATOM 588 O O . TRP A 1 78 ? -3.325 -7.373 -2.033 1.00 91.88 78 TRP A O 1
ATOM 598 N N . THR A 1 79 ? -3.511 -7.688 -4.249 1.00 93.31 79 THR A N 1
ATOM 599 C CA . THR A 1 79 ? -2.073 -7.649 -4.534 1.00 93.31 79 THR A CA 1
ATOM 600 C C . THR A 1 79 ? -1.822 -6.824 -5.781 1.00 93.31 79 THR A C 1
ATOM 602 O O . THR A 1 79 ? -2.348 -7.154 -6.844 1.00 93.31 79 THR A O 1
ATOM 605 N N . CYS A 1 80 ? -0.950 -5.828 -5.674 1.00 92.19 80 CYS A N 1
ATOM 606 C CA . CYS A 1 80 ? -0.324 -5.181 -6.816 1.00 92.19 80 CYS A CA 1
ATOM 607 C C . CYS A 1 80 ? 1.178 -5.494 -6.791 1.00 92.19 80 CYS A C 1
ATOM 609 O O . CYS A 1 80 ? 1.882 -4.991 -5.919 1.00 92.19 80 CYS A O 1
ATOM 611 N N . PRO A 1 81 ? 1.696 -6.346 -7.695 1.00 90.62 81 PRO A N 1
ATOM 612 C CA . PRO A 1 81 ? 3.085 -6.788 -7.625 1.00 90.62 81 PRO A CA 1
ATOM 613 C C . PRO A 1 81 ? 4.103 -5.749 -8.100 1.00 90.62 81 PRO A C 1
ATOM 615 O O . PRO A 1 81 ? 5.291 -5.915 -7.830 1.00 90.62 81 PRO A O 1
ATOM 618 N N . ALA A 1 82 ? 3.657 -4.717 -8.819 1.00 92.81 82 ALA A N 1
ATOM 619 C CA . ALA A 1 82 ? 4.495 -3.619 -9.271 1.00 92.81 82 ALA A CA 1
ATOM 620 C C . ALA A 1 82 ? 3.648 -2.364 -9.518 1.00 92.81 82 ALA A C 1
ATOM 622 O O . ALA A 1 82 ? 2.809 -2.332 -10.416 1.00 92.81 82 ALA A O 1
ATOM 623 N N . MET A 1 83 ? 3.928 -1.334 -8.736 1.00 92.62 83 MET A N 1
ATOM 624 C CA . MET A 1 83 ? 3.410 0.020 -8.817 1.00 92.62 83 MET A CA 1
ATOM 625 C C . MET A 1 83 ? 4.610 0.965 -8.892 1.00 92.62 83 MET A C 1
ATOM 627 O O . MET A 1 83 ? 5.604 0.762 -8.194 1.00 92.62 83 MET A O 1
ATOM 631 N N . GLU A 1 84 ? 4.557 1.953 -9.779 1.00 94.75 84 GLU A N 1
ATOM 632 C CA . GLU A 1 84 ? 5.636 2.936 -9.923 1.00 94.75 84 GLU A CA 1
ATOM 633 C C . GLU A 1 84 ? 5.783 3.774 -8.640 1.00 94.75 84 GLU A C 1
ATOM 635 O O . GLU A 1 84 ? 4.821 3.940 -7.889 1.00 94.75 84 GLU A O 1
ATOM 640 N N . SER A 1 85 ? 6.989 4.282 -8.363 1.00 95.06 85 SER A N 1
ATOM 641 C CA . SER A 1 85 ? 7.302 4.938 -7.082 1.00 95.06 85 SER A CA 1
ATOM 642 C C . SER A 1 85 ? 6.376 6.105 -6.747 1.00 95.06 85 SER A C 1
ATOM 644 O O . SER A 1 85 ? 5.961 6.233 -5.605 1.00 95.06 85 SER A O 1
ATOM 646 N N . TRP A 1 86 ? 5.992 6.898 -7.747 1.00 95.38 86 TRP A N 1
ATOM 647 C CA . TRP A 1 86 ? 5.083 8.028 -7.549 1.00 95.38 86 TRP A CA 1
ATOM 648 C C . TRP A 1 86 ? 3.719 7.590 -6.997 1.00 95.38 86 TRP A C 1
ATOM 650 O O . TRP A 1 86 ? 3.117 8.291 -6.198 1.00 95.38 86 TRP A O 1
ATOM 660 N N . ALA A 1 87 ? 3.238 6.414 -7.402 1.00 94.81 87 ALA A N 1
ATOM 661 C CA . ALA A 1 87 ? 1.927 5.926 -7.004 1.00 94.81 87 ALA A CA 1
ATOM 662 C C . ALA A 1 87 ? 1.956 5.363 -5.576 1.00 94.81 87 ALA A C 1
ATOM 664 O O . ALA A 1 87 ? 0.990 5.518 -4.837 1.00 94.81 87 ALA A O 1
ATOM 665 N N . ILE A 1 88 ? 3.068 4.751 -5.150 1.00 95.50 88 ILE A N 1
ATOM 666 C CA . ILE A 1 88 ? 3.204 4.339 -3.746 1.00 95.50 88 ILE A CA 1
ATOM 667 C C . ILE A 1 88 ? 3.441 5.540 -2.818 1.00 95.50 88 ILE A C 1
ATOM 669 O O . ILE A 1 88 ? 2.946 5.530 -1.695 1.00 95.50 88 ILE A O 1
ATOM 673 N N . GLU A 1 89 ? 4.130 6.577 -3.303 1.00 96.25 89 GLU A N 1
ATOM 674 C CA . GLU A 1 89 ? 4.278 7.870 -2.618 1.00 96.25 89 GLU A CA 1
ATOM 675 C C . GLU A 1 89 ? 2.913 8.540 -2.423 1.00 96.25 89 GLU A C 1
ATOM 677 O O . GLU A 1 89 ? 2.588 8.935 -1.313 1.00 96.25 89 GLU A O 1
ATOM 682 N N . GLU A 1 90 ? 2.053 8.551 -3.444 1.00 96.88 90 GLU A N 1
ATOM 683 C CA . GLU A 1 90 ? 0.700 9.113 -3.334 1.00 96.88 90 GLU A CA 1
ATOM 684 C C . GLU A 1 90 ? -0.182 8.365 -2.317 1.00 96.88 90 GLU A C 1
ATOM 686 O O . GLU A 1 90 ? -1.004 8.975 -1.630 1.00 96.88 90 GLU A O 1
ATOM 691 N N . ILE A 1 91 ? 0.007 7.047 -2.163 1.00 96.69 91 ILE A N 1
ATOM 692 C CA . ILE A 1 91 ? -0.635 6.285 -1.080 1.00 96.69 91 ILE A CA 1
ATOM 693 C C . ILE A 1 91 ? -0.095 6.733 0.283 1.00 96.69 91 ILE A C 1
ATOM 695 O O . ILE A 1 91 ? -0.893 6.924 1.196 1.00 96.69 91 ILE A O 1
ATOM 699 N N . ALA A 1 92 ? 1.224 6.879 0.437 1.00 97.25 92 ALA A N 1
ATOM 700 C CA . ALA A 1 92 ? 1.835 7.301 1.698 1.00 97.25 92 ALA A CA 1
ATOM 701 C C . ALA A 1 92 ? 1.371 8.706 2.107 1.00 97.25 92 ALA A C 1
ATOM 703 O O . ALA A 1 92 ? 0.823 8.859 3.195 1.00 97.25 92 ALA A O 1
ATOM 704 N N . ASP A 1 93 ? 1.473 9.683 1.206 1.00 97.31 93 ASP A N 1
ATOM 705 C CA . ASP A 1 93 ? 1.048 11.067 1.439 1.00 97.31 93 ASP A CA 1
ATOM 706 C C . ASP A 1 93 ? -0.443 11.138 1.806 1.00 97.31 93 ASP A C 1
ATOM 708 O O . ASP A 1 93 ? -0.857 11.849 2.725 1.00 97.31 93 ASP A O 1
ATOM 712 N N . GLY A 1 94 ? -1.274 10.364 1.101 1.00 96.94 94 GLY A N 1
ATOM 713 C CA . GLY A 1 94 ? -2.699 10.277 1.391 1.00 96.94 94 GLY A CA 1
ATOM 714 C C . GLY A 1 94 ? -2.997 9.641 2.752 1.00 96.94 94 GLY A C 1
ATOM 715 O O . GLY A 1 94 ? -3.938 10.058 3.428 1.00 96.94 94 GLY A O 1
ATOM 716 N N . LEU A 1 95 ? -2.214 8.639 3.167 1.00 97.44 95 LEU A N 1
ATOM 717 C CA . LEU A 1 95 ? -2.331 8.029 4.493 1.00 97.44 95 LEU A CA 1
ATOM 718 C C . LEU A 1 95 ? -1.901 9.006 5.585 1.00 97.44 95 LEU A C 1
ATOM 720 O O . LEU A 1 95 ? -2.634 9.137 6.556 1.00 97.44 95 LEU A O 1
ATOM 724 N N . GLU A 1 96 ? -0.780 9.713 5.425 1.00 96.44 96 GLU A N 1
ATOM 725 C CA . GLU A 1 96 ? -0.342 10.756 6.364 1.00 96.44 96 GLU A CA 1
ATOM 726 C C . GLU A 1 96 ? -1.450 11.790 6.581 1.00 96.44 96 GLU A C 1
ATOM 728 O O . GLU A 1 96 ? -1.898 11.995 7.707 1.00 96.44 96 GLU A O 1
ATOM 733 N N . GLY A 1 97 ? -1.999 12.345 5.495 1.00 95.75 97 GLY A N 1
ATOM 734 C CA . GLY A 1 97 ? -3.068 13.342 5.585 1.00 95.75 97 GLY A CA 1
ATOM 735 C C . GLY A 1 97 ? -4.393 12.824 6.163 1.00 95.75 97 GLY A C 1
ATOM 736 O O . GLY A 1 97 ? -5.199 13.624 6.633 1.00 95.75 97 GLY A O 1
ATOM 737 N N . ALA A 1 98 ? -4.650 11.513 6.121 1.00 94.25 98 ALA A N 1
ATOM 738 C CA . ALA A 1 98 ? -5.850 10.901 6.697 1.00 94.25 98 ALA A CA 1
ATOM 739 C C . ALA A 1 98 ? -5.669 10.437 8.155 1.00 94.25 98 ALA A C 1
ATOM 741 O O . ALA A 1 98 ? -6.662 10.089 8.800 1.00 94.25 98 ALA A O 1
ATOM 742 N N . LEU A 1 99 ? -4.425 10.371 8.641 1.00 92.56 99 LEU A N 1
ATOM 743 C CA . LEU A 1 99 ? -4.062 9.913 9.984 1.00 92.56 99 LEU A CA 1
ATOM 744 C C . LEU A 1 99 ? -3.683 11.057 10.942 1.00 92.56 99 LEU A C 1
ATOM 746 O O . LEU A 1 99 ? -3.675 10.818 12.152 1.00 92.56 99 LEU A O 1
ATOM 750 N N . ASP A 1 100 ? -3.397 12.251 10.416 1.00 86.44 100 ASP A N 1
ATOM 751 C CA . ASP A 1 100 ? -3.210 13.508 11.167 1.00 86.44 100 ASP A CA 1
ATOM 752 C C . ASP A 1 100 ? -4.504 14.021 11.838 1.00 86.44 100 ASP A C 1
ATOM 754 O O . ASP A 1 100 ? -4.425 14.469 13.011 1.00 86.44 100 ASP A O 1
#

Secondary structure (DSSP, 8-state):
-PPPPEEEEEEETTEEEEEEESSSEEEEEEEHHHHHHHHHHHHHHHHH---EEETTEEEEEEETTEEEEEEEETTEEEEEEEEEHHHHHHHHHHHHHHH-

Nearest PDB structures (foldseek):
  8fm6-assembly1_B  TM=4.670E-01  e=1.782E+00  Synechocystis sp. PCC 6803
  9asm-assembly1_B  TM=3.057E-01  e=6.679E-01  Homo sapiens
  7jmn-assembly1_N  TM=3.102E-01  e=4.235E+00  Thermochaetoides thermophila DSM 1495

Foldseek 3Di:
DFDAWDWAWDADPQDIWTWTDGVHIDIAGDGNVVLVLQLVQLVCCVVPQDWDDDDQWTKHDLDVQWIKIWGQGPNDIDIDSTDGNVRSVVSNVNSVVNND

Organism: NCBI:txid1694

Radius of gyration: 12.54 Å; Cα contacts (8 Å, |Δi|>4): 183; chains: 1; bounding box: 31×25×37 Å

Sequence (100 aa):
MVADPQITVEHTEDGVLLTITDAAKLSLPMPYNMAHTLLEAIDTCMKTGERQTAGQVDVWRARHGAYGLHLVVNGVSWTCPAMESWAIEEIADGLEGALD

Mean predicted aligned error: 3.28 Å

Solvent-accessible surface area (backbone atoms only — not comparable to full-atom values): 5573 Å² total; per-residue (Å²): 131,84,73,79,65,46,77,47,50,39,65,50,100,76,25,35,36,42,34,43,36,60,99,56,81,46,74,51,73,34,44,52,71,56,49,51,53,44,40,55,28,47,55,48,20,70,76,70,53,47,69,30,76,57,95,50,35,36,27,32,61,60,50,93,66,22,34,19,45,35,42,50,49,95,88,44,76,48,73,44,71,66,40,52,48,70,60,57,48,53,49,40,56,27,42,53,72,49,72,112

pLDDT: mean 93.38, std 6.93, range [50.22, 98.38]